Protein AF-C6M890-F1 (afdb_monomer)

Organism: NCBI:txid547045

Mean predicted aligned error: 15.25 Å

Radius of gyration: 24.75 Å; Cα contacts (8 Å, |Δi|>4): 126; chains: 1; bounding box: 81×28×54 Å

Solvent-accessible surface area (backbone atoms only — not comparable to full-atom values): 6651 Å² total; per-residue (Å²): 137,61,66,70,56,53,52,51,51,52,55,52,50,52,54,52,53,49,53,50,50,53,53,49,49,53,51,48,52,52,49,48,53,51,63,77,42,65,79,65,81,77,72,67,87,59,80,94,46,32,22,34,35,33,36,74,87,71,51,67,47,67,54,23,28,72,78,47,61,46,60,67,73,64,28,63,75,46,74,78,51,76,60,24,34,32,30,36,39,83,84,74,47,78,44,80,38,56,59,92,40,58,71,48,78,40,82,47,76,78,82,81,126

Foldseek 3Di:
DCPVVVVVVVVVVVVVVVVVVVVVVVVVVVVCVCVVDVPPPPPDQDQPFFKWWAFQVRDIQGRKRWPFWDDDPSVVVVPPLHTWTWIQHPVRDIDTHRPVGTDDIGTDDDPDD

Nearest PDB structures (foldseek):
  5cai-assembly1_A  TM=7.732E-01  e=2.862E-02  Klebsiella pneumoniae subsp. pneumoniae MGH 78578
  4a54-assembly1_A  TM=7.792E-01  e=6.136E-02  Schizosaccharomyces pombe
  2ra2-assembly6_F  TM=7.627E-01  e=5.146E-02  Salmonella enterica subsp. enterica serovar Typhimurium str. LT2
  2rd1-assembly2_B  TM=7.067E-01  e=3.838E-02  Salmonella enterica subsp. enterica serovar Typhimurium str. LT2
  7rur-assembly1_B  TM=5.050E-01  e=6.046E-01  Mycobacterium tuberculosis

Sequence (113 aa):
MNTWLIIGVIVFSTLVCGSFQTCRSRKREQAWRKQAFPEAECSLIKEGCRYDIALSDGRTFRQAEILGTAQGKEAEFLFGYGSMLVLRLSDDRKAYVRQACIRCVIESKILED

Structure (mmCIF, N/CA/C/O backbone):
data_AF-C6M890-F1
#
_entry.id   AF-C6M890-F1
#
loop_
_atom_site.group_PDB
_atom_site.id
_atom_site.type_symbol
_atom_site.label_atom_id
_atom_site.label_alt_id
_atom_site.label_comp_id
_atom_site.label_asym_id
_atom_site.label_entity_id
_atom_site.label_seq_id
_atom_site.pdbx_PDB_ins_code
_atom_site.Cartn_x
_atom_site.Cartn_y
_atom_site.Cartn_z
_atom_site.occupancy
_atom_site.B_iso_or_equiv
_atom_site.auth_seq_id
_atom_site.auth_comp_id
_atom_site.auth_asym_id
_atom_site.auth_atom_id
_atom_site.pdbx_PDB_model_num
ATOM 1 N N . MET A 1 1 ? 52.496 -5.730 -35.479 1.00 69.62 1 MET A N 1
ATOM 2 C CA . MET A 1 1 ? 51.987 -4.634 -34.625 1.00 69.62 1 MET A CA 1
ATOM 3 C C . MET A 1 1 ? 50.575 -4.296 -35.093 1.00 69.62 1 MET A C 1
ATOM 5 O O . MET A 1 1 ? 50.368 -4.303 -36.297 1.00 69.62 1 MET A O 1
ATOM 9 N N . ASN A 1 2 ? 49.642 -4.035 -34.171 1.00 69.00 2 ASN A N 1
ATOM 10 C CA . ASN A 1 2 ? 48.275 -3.498 -34.372 1.00 69.00 2 ASN A CA 1
ATOM 11 C C . ASN A 1 2 ? 47.087 -4.483 -34.342 1.00 69.00 2 ASN A C 1
ATOM 13 O O . ASN A 1 2 ? 45.989 -4.039 -34.025 1.00 69.00 2 ASN A O 1
ATOM 17 N N . THR A 1 3 ? 47.249 -5.797 -34.535 1.00 77.50 3 THR A N 1
ATOM 18 C CA . THR A 1 3 ? 46.123 -6.754 -34.383 1.00 77.50 3 THR A CA 1
ATOM 19 C C . THR A 1 3 ? 45.612 -6.844 -32.945 1.00 77.50 3 THR A C 1
ATOM 21 O O . THR A 1 3 ? 44.408 -6.811 -32.712 1.00 77.50 3 THR A O 1
ATOM 24 N N . TRP A 1 4 ? 46.519 -6.855 -31.966 1.00 86.88 4 TRP A N 1
ATOM 25 C CA . TRP A 1 4 ? 46.169 -6.815 -30.542 1.00 86.88 4 TRP A CA 1
ATOM 26 C C . TRP A 1 4 ? 45.454 -5.516 -30.131 1.00 86.88 4 TRP A C 1
ATOM 28 O O . TRP A 1 4 ? 44.564 -5.554 -29.285 1.00 86.88 4 TRP A O 1
ATOM 38 N N . LEU A 1 5 ? 45.773 -4.384 -30.772 1.00 83.00 5 LEU A N 1
ATOM 39 C CA . LEU A 1 5 ? 45.067 -3.114 -30.550 1.00 83.00 5 LEU A CA 1
ATOM 40 C C . LEU A 1 5 ? 43.649 -3.147 -31.132 1.00 83.00 5 LEU A C 1
ATOM 42 O O . LEU A 1 5 ? 42.715 -2.703 -30.473 1.00 83.00 5 LEU A O 1
ATOM 46 N N . ILE A 1 6 ? 43.472 -3.723 -32.325 1.00 86.44 6 ILE A N 1
ATOM 47 C CA . ILE A 1 6 ? 42.151 -3.870 -32.958 1.00 86.44 6 ILE A CA 1
ATOM 48 C C . 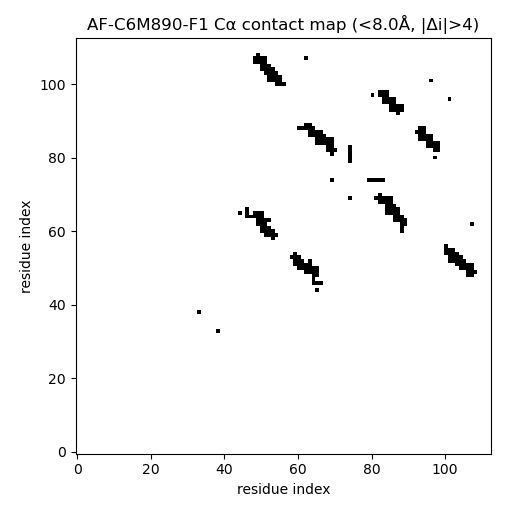ILE A 1 6 ? 41.238 -4.752 -32.097 1.00 86.44 6 ILE A C 1
ATOM 50 O O . ILE A 1 6 ? 40.094 -4.383 -31.838 1.00 86.44 6 ILE A O 1
ATOM 54 N N . ILE A 1 7 ? 41.757 -5.875 -31.587 1.00 88.88 7 ILE A N 1
ATOM 55 C CA . ILE A 1 7 ? 41.010 -6.758 -30.678 1.00 88.88 7 ILE A CA 1
ATOM 56 C C . ILE A 1 7 ? 40.641 -6.009 -29.389 1.00 88.88 7 ILE A C 1
ATOM 58 O O . ILE A 1 7 ? 39.490 -6.066 -28.958 1.00 88.88 7 ILE A O 1
ATOM 62 N N . GLY A 1 8 ? 41.579 -5.245 -28.817 1.00 86.19 8 GLY A N 1
ATOM 63 C CA . GLY A 1 8 ? 41.328 -4.430 -27.627 1.00 86.19 8 GLY A CA 1
ATOM 64 C C . GLY A 1 8 ? 40.195 -3.416 -27.817 1.00 86.19 8 GLY A C 1
ATOM 65 O O . GLY A 1 8 ? 39.310 -3.315 -26.969 1.00 86.19 8 GLY A O 1
ATOM 66 N N . VAL A 1 9 ? 40.163 -2.718 -28.956 1.00 88.25 9 VAL A N 1
ATOM 67 C CA . VAL A 1 9 ? 39.118 -1.727 -29.269 1.00 88.25 9 VAL A CA 1
ATOM 68 C C . VAL A 1 9 ? 37.745 -2.381 -29.448 1.00 88.25 9 VAL A C 1
ATOM 70 O O . VAL A 1 9 ? 36.751 -1.849 -28.954 1.00 88.25 9 VAL A O 1
ATOM 73 N N . ILE A 1 10 ? 37.667 -3.547 -30.097 1.00 89.56 10 ILE A N 1
ATOM 74 C CA . ILE A 1 10 ? 36.396 -4.263 -30.311 1.00 89.56 10 ILE A CA 1
ATOM 75 C C . ILE A 1 10 ? 35.815 -4.760 -28.980 1.00 89.56 10 ILE A C 1
ATOM 77 O O . ILE A 1 10 ? 34.622 -4.585 -28.714 1.00 89.56 10 ILE A O 1
ATOM 81 N N . VAL A 1 11 ? 36.649 -5.336 -28.111 1.00 87.31 11 VAL A N 1
ATOM 82 C CA . VAL A 1 11 ? 36.214 -5.812 -26.787 1.00 87.31 11 VAL A CA 1
ATOM 83 C C . VAL A 1 11 ? 35.784 -4.639 -25.902 1.00 87.31 11 VAL A C 1
ATOM 85 O O . VAL A 1 11 ? 34.753 -4.704 -25.234 1.00 87.31 11 VAL A O 1
ATOM 88 N N . PHE A 1 12 ? 36.515 -3.524 -25.943 1.00 87.50 12 PHE A N 1
ATOM 89 C CA . PHE A 1 12 ? 36.154 -2.331 -25.180 1.00 87.50 12 PHE A CA 1
ATOM 90 C C . PHE A 1 12 ? 34.842 -1.701 -25.679 1.00 87.50 12 PHE A C 1
ATOM 92 O O . PHE A 1 12 ? 33.964 -1.369 -24.883 1.00 87.50 12 PHE A O 1
ATOM 99 N N . SER A 1 13 ? 34.661 -1.602 -27.000 1.00 84.00 13 SER A N 1
ATOM 100 C CA . SER A 1 13 ? 33.439 -1.068 -27.611 1.00 84.00 13 SER A CA 1
ATOM 101 C C . SER A 1 13 ? 32.208 -1.915 -27.273 1.00 84.00 13 SER A C 1
ATOM 103 O O . SER A 1 13 ? 31.174 -1.374 -26.878 1.00 84.00 13 SER A O 1
ATOM 105 N N . THR A 1 14 ? 32.324 -3.244 -27.335 1.00 83.75 14 THR A N 1
ATOM 106 C CA . THR A 1 14 ? 31.219 -4.160 -27.003 1.00 83.75 14 THR A CA 1
ATOM 107 C C . THR A 1 14 ? 30.828 -4.101 -25.522 1.00 83.75 14 THR A C 1
ATOM 109 O O . THR A 1 14 ? 29.634 -4.066 -25.215 1.00 83.75 14 THR A O 1
ATOM 112 N N . LEU A 1 15 ? 31.795 -3.980 -24.603 1.00 84.50 15 LEU A N 1
ATOM 113 C CA . LEU A 1 15 ? 31.546 -3.781 -23.166 1.00 84.50 15 LEU A CA 1
ATOM 114 C C . LEU A 1 15 ? 30.799 -2.474 -22.864 1.00 84.50 15 LEU A C 1
ATOM 116 O O . LEU A 1 15 ? 29.838 -2.464 -22.085 1.00 84.50 15 LEU A O 1
ATOM 120 N N . VAL A 1 16 ? 31.202 -1.374 -23.504 1.00 81.94 16 VAL A N 1
ATOM 121 C CA . VAL A 1 16 ? 30.557 -0.063 -23.334 1.00 81.94 16 VAL A CA 1
ATOM 122 C C . VAL A 1 16 ? 29.143 -0.079 -23.920 1.00 81.94 16 VAL A C 1
ATOM 124 O O . VAL A 1 16 ? 28.196 0.349 -23.256 1.00 81.94 16 VAL A O 1
ATOM 127 N N . CYS A 1 17 ? 28.959 -0.642 -25.118 1.00 80.31 17 CYS A N 1
ATOM 128 C CA . CYS A 1 17 ? 27.644 -0.777 -25.746 1.00 80.31 17 CYS A CA 1
ATOM 129 C C . CYS A 1 17 ? 26.689 -1.668 -24.933 1.00 80.31 17 CYS A C 1
ATOM 131 O O . CYS A 1 17 ? 25.520 -1.308 -24.764 1.00 80.31 17 CYS A O 1
ATOM 133 N N . GLY A 1 18 ? 27.170 -2.787 -24.381 1.00 73.69 18 GLY A N 1
ATOM 134 C CA . GLY A 1 18 ? 26.379 -3.668 -23.516 1.00 73.69 18 GLY A CA 1
ATOM 135 C C . GLY A 1 18 ? 25.953 -2.988 -22.211 1.00 73.69 18 GLY A C 1
ATOM 136 O O . GLY A 1 18 ? 24.790 -3.070 -21.803 1.00 73.69 18 GLY A O 1
ATOM 137 N N . SER A 1 19 ? 26.858 -2.226 -21.596 1.00 69.00 19 SER A N 1
ATOM 138 C CA . SER A 1 19 ? 26.569 -1.435 -20.390 1.00 69.00 19 SER A CA 1
ATOM 139 C C . SER A 1 19 ? 25.524 -0.345 -20.657 1.00 69.00 19 SER A C 1
ATOM 141 O O . SER A 1 19 ? 24.630 -0.106 -19.845 1.00 69.00 19 SER A O 1
ATOM 143 N N . PHE A 1 20 ? 25.569 0.285 -21.833 1.00 67.81 20 PHE A N 1
ATOM 144 C CA . PHE A 1 20 ? 24.600 1.315 -22.209 1.00 67.81 20 PHE A CA 1
ATOM 145 C C . PHE A 1 20 ? 23.207 0.735 -22.501 1.00 67.81 20 PHE A C 1
ATOM 147 O O . PHE A 1 20 ? 22.195 1.305 -22.083 1.00 67.81 20 PHE A O 1
ATOM 154 N N . GLN A 1 21 ? 23.135 -0.418 -23.177 1.00 63.69 21 GLN A N 1
ATOM 155 C CA . GLN A 1 21 ? 21.871 -1.111 -23.451 1.00 63.69 21 GLN A CA 1
ATOM 156 C C . GLN A 1 21 ? 21.207 -1.629 -22.172 1.00 63.69 21 GLN A C 1
ATOM 158 O O . GLN A 1 21 ? 20.003 -1.442 -21.993 1.00 63.69 21 GLN A O 1
ATOM 163 N N . THR A 1 22 ? 21.979 -2.202 -21.245 1.00 62.41 22 THR A N 1
ATOM 164 C CA . THR A 1 22 ? 21.462 -2.667 -19.946 1.00 62.41 22 THR A CA 1
ATOM 165 C C . THR A 1 22 ? 20.965 -1.505 -19.081 1.00 62.41 22 THR A C 1
ATOM 167 O O . THR A 1 22 ? 19.875 -1.590 -18.509 1.00 62.41 22 THR A O 1
ATOM 170 N N . CYS A 1 23 ? 21.671 -0.369 -19.064 1.00 61.56 23 CYS A N 1
ATOM 171 C CA . CYS A 1 23 ? 21.194 0.858 -18.414 1.00 61.56 23 CYS A CA 1
ATOM 172 C C . CYS A 1 23 ? 19.907 1.402 -19.056 1.00 61.56 23 CYS A C 1
ATOM 174 O O . CYS A 1 23 ? 18.982 1.805 -18.348 1.00 61.56 23 CYS A O 1
ATOM 176 N N . ARG A 1 24 ? 19.805 1.394 -20.392 1.00 59.22 24 ARG A N 1
ATOM 177 C CA . ARG A 1 24 ? 18.599 1.843 -21.107 1.00 59.22 24 ARG A CA 1
ATOM 178 C C . ARG A 1 24 ? 17.413 0.908 -20.879 1.00 59.22 24 ARG A C 1
ATOM 180 O O . ARG A 1 24 ? 16.296 1.399 -20.740 1.00 59.22 24 ARG A O 1
ATOM 187 N N . SER A 1 25 ? 17.645 -0.402 -20.799 1.00 60.03 25 SER A N 1
ATOM 188 C CA . SER A 1 25 ? 16.618 -1.390 -20.454 1.00 60.03 25 SER A CA 1
ATOM 189 C C . SER A 1 25 ? 16.096 -1.162 -19.040 1.00 60.03 25 SER A C 1
ATOM 191 O O . SER A 1 25 ? 14.889 -1.068 -18.856 1.00 60.03 25 SER A O 1
ATOM 193 N N . ARG A 1 26 ? 16.985 -0.945 -18.060 1.00 58.78 26 ARG A N 1
ATOM 194 C CA . ARG A 1 26 ? 16.584 -0.593 -16.687 1.00 58.78 26 ARG A CA 1
ATOM 195 C C . ARG A 1 26 ? 15.791 0.712 -16.629 1.00 58.78 26 ARG A C 1
ATOM 197 O O . ARG A 1 26 ? 14.779 0.774 -15.940 1.00 58.78 26 ARG A O 1
ATOM 204 N N . LYS A 1 27 ? 16.195 1.737 -17.389 1.00 61.47 27 LYS A N 1
ATOM 205 C CA . LYS A 1 27 ? 15.441 3.000 -17.487 1.00 61.47 27 LYS A CA 1
ATOM 206 C C . LYS A 1 27 ? 14.081 2.819 -18.164 1.00 61.47 27 LYS A C 1
ATOM 208 O O . LYS A 1 27 ? 13.119 3.441 -17.731 1.00 61.47 27 LYS A O 1
ATOM 213 N N . ARG A 1 28 ? 13.980 1.971 -19.195 1.00 60.38 28 ARG A N 1
ATOM 214 C CA . ARG A 1 28 ? 12.700 1.618 -19.830 1.00 60.38 28 ARG A CA 1
ATOM 215 C C . ARG A 1 28 ? 11.806 0.834 -18.884 1.00 60.38 28 ARG A C 1
ATOM 217 O O . ARG A 1 28 ? 10.639 1.163 -18.796 1.00 60.38 28 ARG A O 1
ATOM 224 N N . GLU A 1 29 ? 12.340 -0.124 -18.142 1.00 61.66 29 GLU A N 1
ATOM 225 C CA . GLU A 1 29 ? 11.573 -0.885 -17.158 1.00 61.66 29 GLU A CA 1
ATOM 226 C C . GLU A 1 29 ? 11.078 0.019 -16.020 1.00 61.66 29 GLU A C 1
ATOM 228 O O . GLU A 1 29 ? 9.919 -0.057 -15.628 1.00 61.66 29 GLU A O 1
ATOM 233 N N . GLN A 1 30 ? 11.907 0.954 -15.548 1.00 58.97 30 GLN A N 1
ATOM 234 C CA . GLN A 1 30 ? 11.483 1.980 -14.592 1.00 58.97 30 GLN A CA 1
ATOM 235 C C . GLN A 1 30 ? 10.434 2.930 -15.183 1.00 58.97 30 GLN A C 1
ATOM 237 O O . GLN A 1 30 ? 9.473 3.262 -14.499 1.00 58.97 30 GLN A O 1
ATOM 242 N N . ALA A 1 31 ? 10.578 3.348 -16.443 1.00 62.19 31 ALA A N 1
ATOM 243 C CA . ALA A 1 31 ? 9.587 4.179 -17.123 1.00 62.19 31 ALA A CA 1
ATOM 244 C C . ALA A 1 31 ? 8.264 3.429 -17.342 1.00 62.19 31 ALA A C 1
ATOM 246 O O . ALA A 1 31 ? 7.208 4.011 -17.145 1.00 62.19 31 ALA A O 1
ATOM 247 N N . TRP A 1 32 ? 8.315 2.136 -17.667 1.00 54.66 32 TRP A N 1
ATOM 248 C CA . TRP A 1 32 ? 7.143 1.267 -17.786 1.00 54.66 32 TRP A CA 1
ATOM 249 C C . TRP A 1 32 ? 6.468 1.057 -16.433 1.00 54.66 32 TRP A C 1
ATOM 251 O O . TRP A 1 32 ? 5.249 1.116 -16.365 1.00 54.66 32 TRP A O 1
ATOM 261 N N . ARG A 1 33 ? 7.228 0.902 -15.341 1.00 55.59 33 ARG A N 1
ATOM 262 C CA . ARG A 1 33 ? 6.665 0.872 -13.979 1.00 55.59 33 ARG A CA 1
ATOM 263 C C . ARG A 1 33 ? 5.984 2.197 -13.613 1.00 55.59 33 ARG A C 1
ATOM 265 O O . ARG A 1 33 ? 4.907 2.161 -13.035 1.00 55.59 33 ARG A O 1
ATOM 272 N N . LYS A 1 34 ? 6.565 3.337 -14.009 1.00 55.88 34 LYS A N 1
ATOM 273 C CA . LYS A 1 34 ? 5.985 4.684 -13.824 1.00 55.88 34 LYS A CA 1
ATOM 274 C C . LYS A 1 34 ? 4.792 4.989 -14.743 1.00 55.88 34 LYS A C 1
ATOM 276 O O . LYS A 1 34 ? 3.995 5.854 -14.420 1.00 55.88 34 LYS A O 1
ATOM 281 N N . GLN A 1 35 ? 4.680 4.326 -15.896 1.00 53.78 35 GLN A N 1
ATOM 282 C CA . GLN A 1 35 ? 3.537 4.464 -16.811 1.00 53.78 35 GLN A CA 1
ATOM 283 C C . GLN A 1 35 ? 2.398 3.493 -16.479 1.00 53.78 35 GLN A C 1
ATOM 285 O O . GLN A 1 35 ? 1.237 3.843 -16.657 1.00 53.78 35 GLN A O 1
ATOM 290 N N . ALA A 1 36 ? 2.715 2.282 -16.011 1.00 54.62 36 ALA A N 1
ATOM 291 C CA . ALA A 1 36 ? 1.730 1.260 -15.653 1.00 54.62 36 ALA A CA 1
ATOM 292 C C . ALA A 1 36 ? 1.035 1.550 -14.316 1.00 54.62 36 ALA A C 1
ATOM 294 O O . ALA A 1 36 ? -0.092 1.116 -14.102 1.00 54.62 36 ALA A O 1
ATOM 295 N N . PHE A 1 37 ? 1.696 2.305 -13.442 1.00 45.16 37 PHE A N 1
ATOM 296 C CA . PHE A 1 37 ? 1.077 2.941 -12.294 1.00 45.16 37 PHE A CA 1
ATOM 297 C C . PHE A 1 37 ? 1.284 4.435 -12.467 1.00 45.16 37 PHE A C 1
ATOM 299 O O . PHE A 1 37 ? 2.372 4.908 -12.130 1.00 45.16 37 PHE A O 1
ATOM 306 N N . PRO A 1 38 ? 0.295 5.196 -12.981 1.00 44.88 38 PRO A N 1
ATOM 307 C CA . PRO A 1 38 ? 0.263 6.595 -12.610 1.00 44.88 38 PRO A CA 1
ATOM 308 C C . PRO A 1 38 ? 0.370 6.581 -11.085 1.00 44.88 38 PRO A C 1
ATOM 310 O O . PRO A 1 38 ? -0.410 5.897 -10.416 1.00 44.88 38 PRO A O 1
ATOM 313 N N . GLU A 1 39 ? 1.391 7.243 -10.545 1.00 44.88 39 GLU A N 1
ATOM 314 C CA . GLU A 1 39 ? 1.298 7.853 -9.226 1.00 44.88 39 GLU A CA 1
ATOM 315 C C . GLU A 1 39 ? 0.025 8.697 -9.294 1.00 44.88 39 GLU A C 1
ATOM 317 O O . GLU 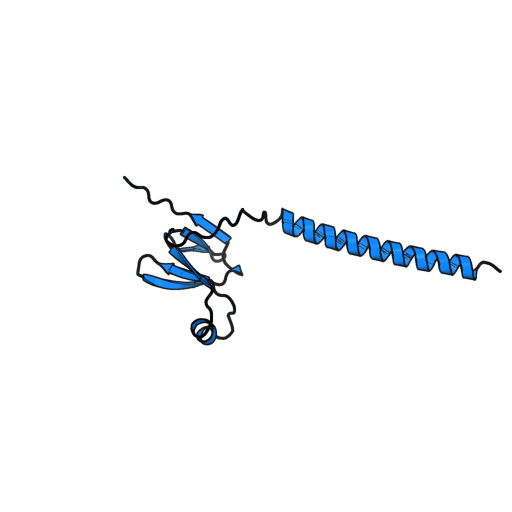A 1 39 ? 0.058 9.870 -9.650 1.00 44.88 39 GLU A O 1
ATOM 322 N N . ALA A 1 40 ? -1.125 8.046 -9.088 1.00 45.81 40 ALA A N 1
ATOM 323 C CA . ALA A 1 40 ? -2.359 8.695 -8.742 1.00 45.81 40 ALA A CA 1
ATOM 324 C C . ALA A 1 40 ? -1.928 9.594 -7.609 1.00 45.81 40 ALA A C 1
ATOM 326 O O . ALA A 1 40 ? -1.343 9.095 -6.645 1.00 45.81 40 ALA A O 1
ATOM 327 N N . GLU A 1 41 ? -2.061 10.894 -7.840 1.00 41.94 41 GLU A N 1
ATOM 328 C CA . GLU A 1 41 ? -1.739 11.947 -6.905 1.00 41.94 41 GLU A CA 1
ATOM 329 C C . GLU A 1 41 ? -2.214 11.483 -5.529 1.00 41.94 41 GLU A C 1
ATOM 331 O O . GLU A 1 41 ? -3.397 11.543 -5.206 1.00 41.94 41 GLU A O 1
ATOM 336 N N . CYS A 1 42 ? -1.297 10.924 -4.735 1.00 43.94 42 CYS A N 1
ATOM 337 C CA . CYS A 1 42 ? -1.556 10.523 -3.365 1.00 43.94 42 CYS A CA 1
ATOM 338 C C . CYS A 1 42 ? -1.519 11.822 -2.569 1.00 43.94 42 CYS A C 1
ATOM 340 O O . CYS A 1 42 ? -0.643 12.051 -1.736 1.00 43.94 42 CYS A O 1
ATOM 342 N N . SER A 1 43 ? -2.446 12.724 -2.892 1.00 44.19 43 SER A N 1
ATOM 343 C CA . SER A 1 43 ? -2.847 13.796 -2.012 1.00 44.19 43 SER A CA 1
ATOM 344 C C . SER A 1 43 ? -3.312 13.102 -0.745 1.00 44.19 43 SER A C 1
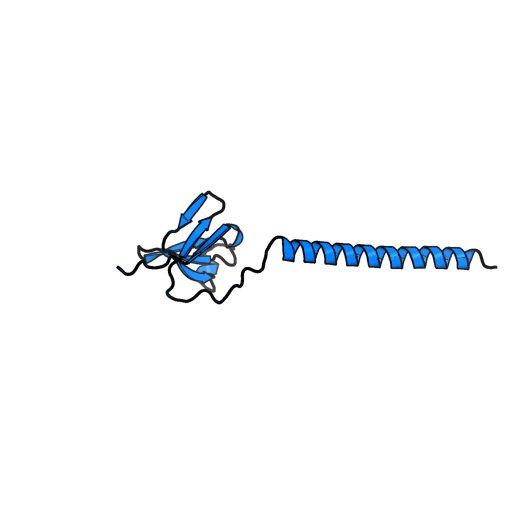ATOM 346 O O . SER A 1 43 ? -4.331 12.417 -0.770 1.00 44.19 43 SER A O 1
ATOM 348 N N . LEU A 1 44 ? -2.462 13.184 0.281 1.00 56.62 44 LEU A N 1
ATOM 349 C CA . LEU A 1 44 ? -2.669 12.788 1.668 1.00 56.62 44 LEU A CA 1
ATOM 350 C C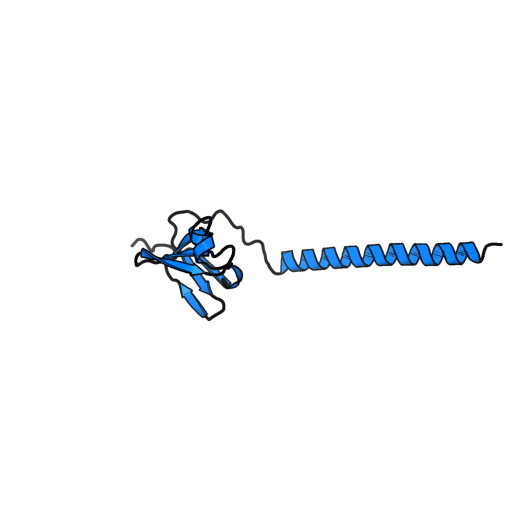 . LEU A 1 44 ? -4.043 12.168 1.934 1.00 56.62 44 LEU A C 1
ATOM 352 O O . LEU A 1 44 ? -5.051 12.873 1.884 1.00 56.62 44 LEU A O 1
ATOM 356 N N . ILE A 1 45 ? -4.060 10.872 2.262 1.00 61.50 45 ILE A N 1
ATOM 357 C CA . ILE A 1 45 ? -5.213 10.225 2.896 1.00 61.50 45 ILE A CA 1
ATOM 358 C C . ILE A 1 45 ? -5.686 11.165 4.005 1.00 61.50 45 ILE A C 1
ATOM 360 O O . ILE A 1 45 ? -4.964 11.395 4.975 1.00 61.50 45 ILE A O 1
ATOM 364 N N . LYS A 1 46 ? -6.857 11.772 3.812 1.00 63.06 46 LYS A N 1
ATOM 365 C CA . LYS A 1 46 ? -7.420 12.701 4.785 1.00 63.06 46 LYS A CA 1
ATOM 366 C C . LYS A 1 46 ? -7.927 11.885 5.965 1.00 63.06 46 LYS A C 1
ATOM 368 O O . LYS A 1 46 ? -8.759 10.993 5.777 1.00 63.06 46 LYS A O 1
ATOM 373 N N . GLU A 1 47 ? -7.405 12.181 7.150 1.00 63.31 47 GLU A N 1
ATOM 374 C CA . GLU A 1 47 ? -7.934 11.659 8.411 1.00 63.31 47 GLU A CA 1
ATOM 375 C C . GLU A 1 47 ? -9.414 12.061 8.540 1.00 63.31 47 GLU A C 1
ATOM 377 O O . GLU A 1 47 ? -9.780 13.193 8.219 1.00 63.31 47 GLU A O 1
ATOM 382 N N . GLY A 1 48 ? -10.279 11.128 8.950 1.00 67.62 48 GLY A N 1
ATOM 383 C CA . GLY A 1 48 ? -11.723 11.356 9.080 1.00 67.62 48 GLY A CA 1
ATOM 384 C C . GLY A 1 48 ? -12.563 11.158 7.810 1.00 67.62 48 GLY A C 1
ATOM 385 O O . GLY A 1 48 ? -13.792 11.190 7.898 1.00 67.62 48 GLY A O 1
ATOM 386 N N . CYS A 1 49 ? -11.960 10.917 6.639 1.00 75.06 49 CYS A N 1
ATOM 387 C CA . CYS A 1 49 ? -12.714 10.576 5.426 1.00 75.06 49 CYS A CA 1
ATOM 388 C C . CYS A 1 49 ? -13.062 9.079 5.374 1.00 75.06 49 CYS A C 1
ATOM 390 O O . CYS A 1 49 ? -12.287 8.211 5.783 1.00 75.06 49 CYS A O 1
ATOM 392 N N . ARG A 1 50 ? -14.239 8.77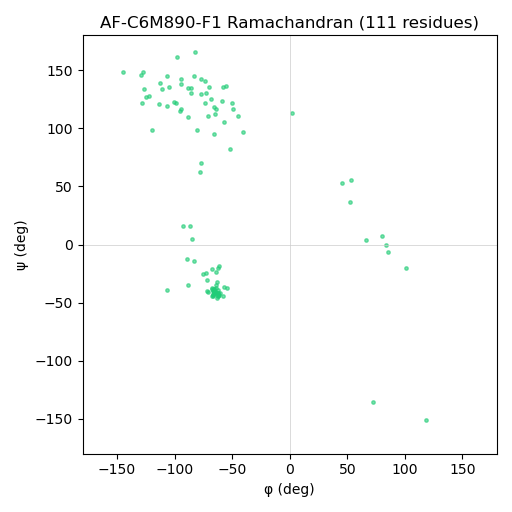2 4.820 1.00 84.25 50 ARG A N 1
ATOM 393 C CA . ARG A 1 50 ? -14.697 7.401 4.566 1.00 84.25 50 ARG A CA 1
ATOM 394 C C . ARG A 1 50 ? -14.346 6.999 3.139 1.00 84.25 50 ARG A C 1
ATOM 396 O O . ARG A 1 50 ? -14.522 7.790 2.218 1.00 84.25 50 ARG A O 1
ATOM 403 N N . TYR A 1 51 ? -13.883 5.768 2.963 1.00 86.12 51 TYR A N 1
ATOM 404 C CA . TYR A 1 51 ? -13.464 5.233 1.675 1.00 86.12 51 TYR A CA 1
ATOM 405 C C . TYR A 1 51 ? -14.127 3.889 1.380 1.00 86.12 51 TYR A C 1
ATOM 407 O O . TYR A 1 51 ? -14.307 3.045 2.260 1.00 86.12 51 TYR A O 1
ATOM 415 N N . ASP A 1 52 ? -14.416 3.661 0.107 1.00 87.81 52 ASP A N 1
ATOM 416 C CA . ASP A 1 52 ? -14.787 2.367 -0.433 1.00 87.81 52 ASP A CA 1
ATOM 417 C C . ASP A 1 52 ? -13.528 1.707 -1.007 1.00 87.81 52 ASP A C 1
ATOM 419 O O . ASP A 1 52 ? -12.909 2.190 -1.958 1.00 87.81 52 ASP A O 1
ATOM 423 N N . ILE A 1 53 ? -13.117 0.600 -0.394 1.00 87.88 53 ILE A N 1
ATOM 424 C CA . ILE A 1 53 ? -11.867 -0.101 -0.689 1.00 87.88 53 ILE A CA 1
ATOM 425 C C . ILE A 1 53 ? -12.202 -1.459 -1.290 1.00 87.88 53 ILE A C 1
ATOM 427 O O . ILE A 1 53 ? -12.843 -2.279 -0.633 1.00 87.88 53 ILE A O 1
ATOM 431 N N . ALA A 1 54 ? -11.735 -1.730 -2.510 1.00 88.44 54 ALA A N 1
ATOM 432 C CA . ALA A 1 54 ? -11.865 -3.049 -3.124 1.00 88.44 54 ALA A CA 1
ATOM 433 C C . ALA A 1 54 ? -10.540 -3.808 -3.116 1.00 88.44 54 ALA A C 1
ATOM 435 O O . ALA A 1 54 ? -9.472 -3.283 -3.452 1.00 88.44 54 ALA A O 1
ATOM 436 N N . LEU A 1 55 ? -10.639 -5.080 -2.757 1.00 89.06 55 LEU A N 1
ATOM 437 C CA . LEU A 1 55 ? -9.544 -6.027 -2.700 1.00 89.06 55 LEU A CA 1
ATOM 438 C C . LEU A 1 55 ? -9.484 -6.898 -3.957 1.00 89.06 55 LEU A C 1
ATOM 440 O O . LEU A 1 55 ? -10.451 -7.068 -4.696 1.00 89.06 55 LEU A O 1
ATOM 444 N N . SER A 1 56 ? -8.319 -7.501 -4.168 1.00 84.25 56 SER A N 1
ATOM 445 C CA . SER A 1 56 ? -8.034 -8.414 -5.282 1.00 84.25 56 SER A CA 1
ATOM 446 C C . SER A 1 56 ? -8.861 -9.698 -5.251 1.00 84.25 56 SER A C 1
ATOM 448 O O . SER A 1 56 ? -9.026 -10.328 -6.288 1.00 84.25 56 SER A O 1
ATOM 450 N N . ASP A 1 57 ? -9.346 -10.099 -4.078 1.00 86.00 57 ASP A N 1
ATOM 451 C CA . ASP A 1 57 ? -10.204 -11.271 -3.883 1.00 86.00 57 ASP A CA 1
ATOM 452 C C . ASP A 1 57 ? -11.694 -10.962 -4.125 1.00 86.00 57 ASP A C 1
ATOM 454 O O . ASP A 1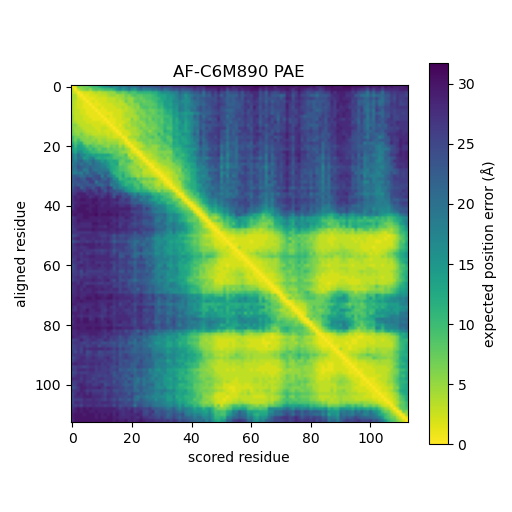 57 ? -12.546 -11.823 -3.917 1.00 86.00 57 ASP A O 1
ATOM 458 N N . GLY A 1 58 ? -12.018 -9.738 -4.559 1.00 84.56 58 GLY A N 1
ATOM 459 C CA . GLY A 1 58 ? -13.384 -9.288 -4.819 1.00 84.56 58 GLY A CA 1
ATOM 460 C C . GLY A 1 58 ? -14.126 -8.793 -3.578 1.00 84.56 58 GLY A C 1
ATOM 461 O O . GLY A 1 58 ? -15.271 -8.357 -3.693 1.00 84.56 58 GLY A O 1
ATOM 462 N N . ARG A 1 59 ? -13.505 -8.817 -2.391 1.00 87.19 59 ARG A N 1
ATOM 463 C CA . ARG A 1 59 ? -14.105 -8.227 -1.190 1.00 87.19 59 ARG A CA 1
ATOM 464 C C . ARG A 1 59 ? -14.048 -6.708 -1.266 1.00 87.19 59 ARG A C 1
ATOM 466 O O . ARG A 1 59 ? -13.047 -6.129 -1.684 1.00 87.19 59 ARG A O 1
ATOM 473 N N . THR A 1 60 ? -15.110 -6.062 -0.806 1.00 88.56 60 THR A N 1
ATOM 474 C CA . THR A 1 60 ? -15.189 -4.602 -0.735 1.00 88.56 60 THR A CA 1
ATOM 475 C C . THR A 1 60 ? -15.509 -4.166 0.683 1.00 88.56 60 THR A C 1
ATOM 477 O O . THR A 1 60 ? -16.508 -4.612 1.249 1.00 88.56 60 THR A O 1
ATOM 480 N N . PHE A 1 61 ? -14.702 -3.268 1.234 1.00 87.50 61 PHE A N 1
ATOM 481 C CA . PHE A 1 61 ? -15.020 -2.552 2.461 1.00 87.50 61 PHE A CA 1
ATOM 482 C C . PHE A 1 61 ? -15.650 -1.224 2.080 1.00 87.50 61 PHE A C 1
ATOM 484 O O . PHE A 1 61 ? -15.008 -0.413 1.423 1.00 87.50 61 PHE A O 1
ATOM 491 N N . ARG A 1 62 ? -16.914 -1.027 2.450 1.00 86.00 62 ARG A N 1
ATOM 492 C CA . ARG A 1 62 ? -17.620 0.231 2.201 1.00 86.00 62 ARG A CA 1
ATOM 493 C C . ARG A 1 62 ? -17.509 1.136 3.414 1.00 86.00 62 ARG A C 1
ATOM 495 O O . ARG A 1 62 ? -17.606 0.642 4.537 1.00 86.00 62 ARG A O 1
ATOM 502 N N . GLN A 1 63 ? -17.367 2.435 3.176 1.00 85.31 63 GLN A N 1
ATOM 503 C CA . GLN A 1 63 ? -17.300 3.459 4.218 1.00 85.31 63 GLN A CA 1
ATOM 504 C C . GLN A 1 63 ? -16.244 3.183 5.304 1.00 85.31 63 GLN A C 1
ATOM 506 O O . GLN A 1 63 ? -16.466 3.458 6.482 1.00 85.31 63 GLN A O 1
ATOM 511 N N . ALA A 1 64 ? -15.104 2.616 4.916 1.00 87.19 64 ALA A N 1
ATOM 512 C CA . ALA A 1 64 ? -14.007 2.340 5.826 1.00 87.19 64 ALA A CA 1
ATOM 513 C C . ALA A 1 64 ? -13.103 3.568 5.963 1.00 87.19 64 ALA A C 1
ATOM 515 O O . ALA A 1 64 ? -12.724 4.191 4.974 1.00 87.19 64 ALA A O 1
ATOM 516 N N . GLU A 1 65 ? -12.732 3.904 7.189 1.00 87.00 65 GLU A N 1
ATOM 517 C CA . GLU A 1 65 ? -11.734 4.933 7.468 1.00 87.00 65 GLU A CA 1
ATOM 518 C C . GLU A 1 65 ? -10.341 4.292 7.488 1.00 87.00 65 GLU A C 1
ATOM 520 O O . GLU A 1 65 ? -10.137 3.225 8.074 1.00 87.00 65 GLU A O 1
ATOM 525 N N . ILE A 1 66 ? -9.369 4.923 6.831 1.00 86.75 66 ILE A N 1
ATOM 526 C CA . ILE A 1 66 ? -7.991 4.429 6.801 1.00 86.75 66 ILE A CA 1
ATOM 527 C C . ILE A 1 66 ? -7.252 5.004 8.010 1.00 86.75 66 ILE A C 1
ATOM 529 O O . ILE A 1 66 ? -6.953 6.192 8.041 1.00 86.75 66 ILE A O 1
ATOM 533 N N . LEU A 1 67 ? -6.927 4.152 8.986 1.00 84.12 67 LEU A N 1
ATOM 534 C CA . LEU A 1 67 ? -6.219 4.556 10.208 1.00 84.12 67 LEU A CA 1
ATOM 535 C C . LEU A 1 67 ? -4.694 4.624 10.031 1.00 84.12 67 LEU A C 1
ATOM 537 O O . LEU A 1 67 ? -3.995 5.151 10.889 1.00 84.12 67 LEU A O 1
ATOM 541 N N . GLY A 1 68 ? -4.165 4.057 8.944 1.00 80.75 68 GLY A N 1
ATOM 542 C CA . GLY A 1 68 ? -2.732 4.001 8.657 1.00 80.75 68 GLY A CA 1
ATOM 543 C C . GLY A 1 68 ? -2.213 2.569 8.574 1.00 80.75 68 GLY A C 1
ATOM 544 O O . GLY A 1 68 ? -2.933 1.656 8.169 1.00 80.75 68 GLY A O 1
ATOM 545 N N . THR A 1 69 ? -0.945 2.359 8.914 1.00 80.88 69 THR A N 1
ATOM 546 C CA . THR A 1 69 ? -0.304 1.037 8.901 1.00 80.88 69 THR A CA 1
ATOM 547 C C . THR A 1 69 ? -0.093 0.513 10.317 1.00 80.88 69 THR A C 1
ATOM 549 O O . THR A 1 69 ? 0.187 1.272 11.241 1.00 80.88 69 THR A O 1
ATOM 552 N N . ALA A 1 70 ? -0.217 -0.803 10.500 1.00 76.06 70 ALA A N 1
ATOM 553 C CA . ALA A 1 70 ? 0.064 -1.441 11.781 1.00 76.06 70 ALA A CA 1
ATOM 554 C C . ALA A 1 70 ? 1.558 -1.268 12.116 1.00 76.06 70 ALA A C 1
ATOM 556 O O . ALA A 1 70 ? 2.419 -1.770 11.388 1.00 76.06 70 ALA A O 1
ATOM 557 N N . GLN A 1 71 ? 1.864 -0.553 13.204 1.00 65.44 71 GLN A N 1
ATOM 558 C CA . GLN A 1 71 ? 3.225 -0.299 13.686 1.00 65.44 71 GLN A CA 1
ATOM 559 C C . GLN A 1 71 ? 3.358 -0.678 15.173 1.00 65.44 71 GLN A C 1
ATOM 561 O O . GLN A 1 71 ? 2.406 -0.577 15.947 1.00 65.44 71 GLN A O 1
ATOM 566 N N . GLY A 1 72 ? 4.551 -1.119 15.587 1.00 68.25 72 GLY A N 1
ATOM 567 C CA . GLY A 1 72 ? 4.852 -1.447 16.985 1.00 68.25 72 GLY A CA 1
ATOM 568 C C . GLY A 1 72 ? 4.186 -2.745 17.450 1.00 68.25 72 GLY A C 1
ATOM 569 O O . GLY A 1 72 ? 4.191 -3.736 16.724 1.00 68.25 72 GLY A O 1
ATOM 570 N N . LYS A 1 73 ? 3.593 -2.741 18.652 1.00 63.62 73 LYS A N 1
ATOM 571 C CA . LYS A 1 73 ? 3.006 -3.944 19.274 1.00 63.62 73 LYS A CA 1
ATOM 572 C C . LYS A 1 73 ? 1.929 -4.613 18.413 1.00 63.62 73 LYS A C 1
ATOM 574 O O . LYS A 1 73 ? 1.880 -5.834 18.373 1.00 63.62 73 LYS A O 1
ATOM 579 N N . GLU A 1 74 ? 1.100 -3.849 17.690 1.00 62.16 74 GLU A N 1
ATOM 580 C CA . GLU A 1 74 ? 0.098 -4.436 16.778 1.00 62.16 74 GLU A CA 1
ATOM 581 C C . GLU A 1 74 ? 0.758 -5.210 15.622 1.00 62.16 74 GLU A C 1
ATOM 583 O O . GLU A 1 74 ? 0.251 -6.251 15.219 1.00 62.16 74 GLU A O 1
ATOM 588 N N . ALA A 1 75 ? 1.915 -4.764 15.124 1.00 60.50 75 ALA A N 1
ATOM 589 C CA . ALA A 1 75 ? 2.641 -5.459 14.059 1.00 60.50 75 ALA A CA 1
ATOM 590 C C . ALA A 1 75 ? 3.304 -6.764 14.542 1.00 60.50 75 ALA A C 1
ATOM 592 O O . ALA A 1 75 ? 3.414 -7.716 13.769 1.00 60.50 75 ALA A O 1
ATOM 593 N N . GLU A 1 76 ? 3.706 -6.832 15.815 1.00 62.06 76 GLU A N 1
ATOM 594 C CA . GLU A 1 76 ? 4.263 -8.044 16.434 1.00 62.06 76 GLU A CA 1
ATOM 595 C C . GLU A 1 76 ? 3.209 -9.157 16.562 1.00 62.06 76 GLU A C 1
ATOM 597 O O . GLU A 1 76 ? 3.507 -10.319 16.284 1.00 62.06 76 GLU A O 1
ATOM 602 N N . PHE A 1 77 ? 1.955 -8.804 16.878 1.00 65.25 77 PHE A N 1
ATOM 603 C CA . PHE A 1 77 ? 0.829 -9.752 16.895 1.00 65.25 77 PHE A CA 1
ATOM 604 C C . PHE A 1 77 ? 0.453 -10.283 15.508 1.00 65.25 77 PHE A C 1
ATOM 606 O O . PHE A 1 77 ? -0.160 -11.342 15.400 1.00 65.25 77 PHE A O 1
ATOM 613 N N . LEU A 1 78 ? 0.822 -9.575 14.441 1.00 64.38 78 LEU A N 1
ATOM 614 C CA . LEU A 1 78 ? 0.512 -9.956 13.063 1.00 64.38 78 LEU A CA 1
ATOM 615 C C . LEU A 1 78 ? 1.558 -10.915 12.461 1.00 64.38 78 LEU A C 1
ATOM 617 O O . LEU A 1 78 ? 1.581 -11.095 11.247 1.00 64.38 78 LEU A O 1
ATOM 621 N N . PHE A 1 79 ? 2.409 -11.551 13.281 1.00 61.09 79 PHE A N 1
ATOM 622 C CA . PHE A 1 79 ? 3.298 -12.669 12.912 1.00 61.09 79 PHE A CA 1
ATOM 623 C C . PHE A 1 79 ? 4.066 -12.471 11.588 1.00 61.09 79 PHE A C 1
ATOM 625 O O . PHE A 1 79 ? 4.016 -13.304 10.682 1.00 61.09 79 PHE A O 1
ATOM 632 N N . GLY A 1 80 ? 4.775 -11.348 11.442 1.00 59.56 80 GLY A N 1
ATOM 633 C CA . GLY A 1 80 ? 5.625 -11.098 10.269 1.00 59.56 80 GLY A CA 1
ATOM 634 C C . GLY A 1 80 ? 4.882 -10.623 9.015 1.00 59.56 80 GLY A C 1
ATOM 635 O O . GLY A 1 80 ? 5.499 -10.452 7.962 1.00 59.56 80 GLY A O 1
ATOM 636 N N . TYR A 1 81 ? 3.579 -10.338 9.110 1.00 60.28 81 TYR A N 1
ATOM 637 C CA . TYR A 1 81 ? 2.840 -9.588 8.094 1.00 60.28 81 TYR A CA 1
ATOM 638 C C . TYR A 1 81 ? 3.176 -8.091 8.232 1.00 60.28 81 TYR A C 1
ATOM 640 O O . TYR A 1 81 ? 2.370 -7.283 8.689 1.00 60.28 81 TYR A O 1
ATOM 648 N N . GLY A 1 82 ? 4.411 -7.730 7.870 1.00 56.88 82 GLY A N 1
ATOM 649 C CA . GLY A 1 82 ? 4.885 -6.347 7.866 1.00 56.88 82 GLY A CA 1
ATOM 650 C C . GLY A 1 82 ? 3.991 -5.440 7.011 1.00 56.88 82 GLY A C 1
ATOM 651 O O . GLY A 1 82 ? 3.563 -5.829 5.923 1.00 56.88 82 GLY A O 1
ATOM 652 N N . SER A 1 83 ? 3.698 -4.247 7.544 1.00 68.12 83 SER A N 1
ATOM 653 C CA . SE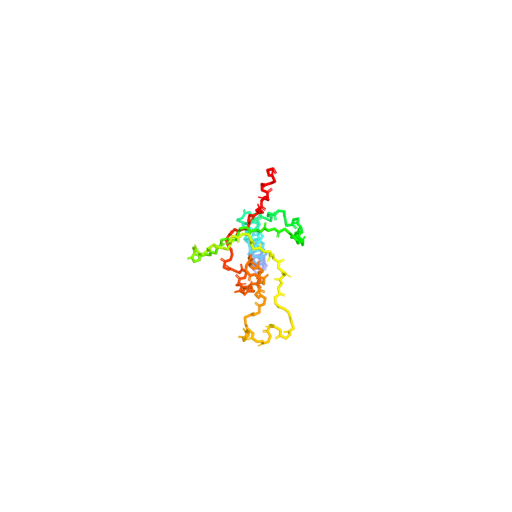R A 1 83 ? 2.899 -3.172 6.931 1.00 68.12 83 SER A CA 1
ATOM 654 C C . SER A 1 83 ? 1.509 -3.587 6.426 1.00 68.12 83 SER A C 1
ATOM 656 O O . SER A 1 83 ? 1.161 -3.378 5.260 1.00 68.12 83 SER A O 1
ATOM 658 N N . MET A 1 84 ? 0.680 -4.164 7.298 1.00 81.00 84 MET A N 1
ATOM 659 C CA . MET A 1 84 ? -0.763 -4.218 7.046 1.00 81.00 84 MET A CA 1
ATOM 660 C C . MET A 1 84 ? -1.377 -2.820 7.162 1.00 81.00 84 MET A C 1
ATOM 662 O O . MET A 1 84 ? -1.074 -2.080 8.095 1.00 81.00 84 MET A O 1
ATOM 666 N N . LEU A 1 85 ? -2.247 -2.474 6.217 1.00 84.25 85 LEU A N 1
ATOM 667 C CA . LEU A 1 85 ? -3.132 -1.323 6.309 1.00 84.25 85 LEU A CA 1
ATOM 668 C C . LEU A 1 85 ? -4.236 -1.632 7.322 1.00 84.25 85 LEU A C 1
ATOM 670 O O . LEU A 1 85 ? -4.866 -2.690 7.249 1.00 84.25 85 LEU A O 1
ATOM 674 N N . VAL A 1 86 ? -4.456 -0.712 8.252 1.00 86.75 86 VAL A N 1
ATOM 675 C CA . VAL A 1 86 ? -5.501 -0.804 9.267 1.00 86.75 86 VAL A CA 1
ATOM 676 C C . VAL A 1 86 ? -6.669 0.062 8.829 1.00 86.75 86 VAL A C 1
ATOM 678 O O . VAL A 1 86 ? -6.526 1.261 8.587 1.00 86.75 86 VAL A O 1
ATOM 681 N N . LEU A 1 87 ? -7.829 -0.570 8.724 1.00 88.12 87 LEU A N 1
ATOM 682 C CA . LEU A 1 87 ? -9.088 0.062 8.371 1.00 88.12 87 LEU A CA 1
ATOM 683 C C . LEU A 1 87 ? -10.017 0.028 9.576 1.00 88.12 87 LEU A C 1
ATOM 685 O O . LEU A 1 87 ? -10.108 -1.001 10.245 1.00 88.12 87 LEU A O 1
ATOM 689 N N . ARG A 1 88 ? -10.739 1.116 9.823 1.00 88.31 88 ARG A N 1
ATOM 690 C CA . ARG A 1 88 ? -11.870 1.150 10.748 1.00 88.31 88 ARG A CA 1
ATOM 691 C C . ARG A 1 88 ? -13.156 1.033 9.948 1.00 88.31 88 ARG A C 1
ATOM 693 O O . ARG A 1 88 ? -13.409 1.830 9.048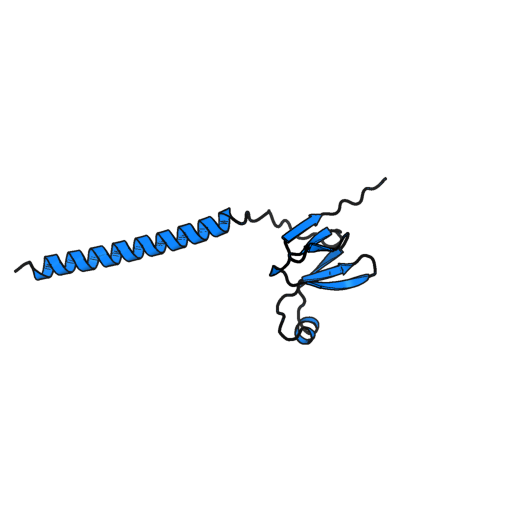 1.00 88.31 88 ARG A O 1
ATOM 700 N N . LEU A 1 89 ? -13.942 0.014 10.250 1.00 88.50 89 LEU A N 1
ATOM 701 C CA . LEU A 1 89 ? -15.247 -0.204 9.642 1.00 88.50 89 LEU A CA 1
ATOM 702 C C . LEU A 1 89 ? -16.314 0.652 10.338 1.00 88.50 89 LEU A C 1
ATOM 704 O O . LEU A 1 89 ? -16.104 1.170 11.435 1.00 88.50 89 LEU A O 1
ATOM 708 N N . SER A 1 90 ? -17.483 0.777 9.710 1.00 82.94 90 SER A N 1
ATOM 709 C CA . SER A 1 90 ? -18.625 1.524 10.257 1.00 82.94 90 SER A CA 1
ATOM 710 C C . SER A 1 90 ? -19.166 0.961 11.576 1.00 82.94 90 SER A C 1
ATOM 712 O O . SER A 1 90 ? -19.825 1.677 12.323 1.00 82.94 90 SER A O 1
ATOM 714 N N . ASP A 1 91 ? -18.876 -0.305 11.871 1.00 86.94 91 ASP A N 1
ATOM 715 C CA . ASP A 1 91 ? -19.230 -1.005 13.108 1.00 86.94 91 ASP A CA 1
ATOM 716 C C . ASP A 1 91 ? -18.130 -0.937 14.182 1.00 86.94 91 ASP A C 1
ATOM 718 O O . ASP A 1 91 ? -18.135 -1.721 15.129 1.00 86.94 91 ASP A O 1
ATOM 722 N N . ASP A 1 92 ? -17.177 -0.017 14.016 1.00 84.56 92 ASP A N 1
ATOM 723 C CA . ASP A 1 92 ? -16.025 0.203 14.891 1.00 84.56 92 ASP A CA 1
ATOM 724 C C . ASP A 1 92 ? -14.997 -0.943 14.924 1.00 84.56 92 ASP A C 1
ATOM 726 O O . ASP A 1 92 ? -13.995 -0.884 15.641 1.00 84.56 92 ASP A O 1
ATOM 730 N N . ARG A 1 93 ? -15.183 -1.991 14.111 1.00 87.88 93 ARG A N 1
ATOM 731 C CA . ARG A 1 93 ? -14.207 -3.079 14.020 1.00 87.88 93 ARG A CA 1
ATOM 732 C C . ARG A 1 93 ? -13.004 -2.656 13.186 1.00 87.88 93 ARG A C 1
ATOM 734 O O . ARG A 1 93 ? -13.124 -1.992 12.156 1.00 87.88 93 ARG A O 1
ATOM 741 N N . LYS A 1 94 ? -11.824 -3.114 13.608 1.00 88.25 94 LYS A N 1
ATOM 742 C CA . LYS A 1 94 ? -10.588 -2.979 12.836 1.00 88.25 94 LYS A CA 1
ATOM 743 C C . LYS A 1 94 ? -10.453 -4.131 11.846 1.00 88.25 94 LYS A C 1
ATOM 745 O O . LYS A 1 94 ? -10.550 -5.297 12.227 1.00 88.25 94 LYS A O 1
ATOM 750 N N . ALA A 1 95 ? -10.177 -3.807 10.590 1.00 87.06 95 ALA A N 1
ATOM 751 C CA . ALA A 1 95 ? -9.786 -4.768 9.571 1.00 87.06 95 ALA A CA 1
ATOM 752 C C . ALA A 1 95 ? -8.321 -4.546 9.185 1.00 87.06 95 ALA A C 1
ATOM 754 O O . ALA A 1 95 ? -7.892 -3.420 8.936 1.00 87.06 95 ALA A O 1
ATOM 755 N N . TYR A 1 96 ? -7.563 -5.638 9.119 1.00 86.06 96 TYR A N 1
ATOM 756 C CA . TYR A 1 96 ? -6.153 -5.629 8.745 1.00 86.06 96 TYR A CA 1
ATOM 757 C C . TYR A 1 96 ? -6.000 -6.195 7.340 1.00 86.06 96 TYR A C 1
ATOM 759 O O . TYR A 1 96 ? -6.359 -7.341 7.066 1.00 86.06 96 TYR A O 1
ATOM 767 N N . VAL A 1 97 ? -5.476 -5.376 6.437 1.00 84.06 97 VAL A N 1
ATOM 768 C CA . VAL A 1 97 ? -5.428 -5.673 5.008 1.00 84.06 97 VAL A CA 1
ATOM 769 C C . VAL A 1 97 ? -3.999 -5.534 4.508 1.00 84.06 97 VAL A C 1
ATOM 771 O O . VAL A 1 97 ? -3.324 -4.543 4.767 1.00 84.06 97 VAL A O 1
ATOM 774 N N . ARG A 1 98 ? -3.513 -6.504 3.731 1.00 83.31 98 ARG A N 1
ATOM 775 C CA . ARG A 1 98 ? -2.235 -6.338 3.025 1.00 83.31 98 ARG A CA 1
ATOM 776 C C . ARG A 1 98 ? -2.390 -5.273 1.943 1.00 83.31 98 ARG A C 1
ATOM 778 O O . ARG A 1 98 ? -3.224 -5.432 1.056 1.00 83.31 98 ARG A O 1
ATOM 785 N N . GLN A 1 99 ? -1.536 -4.250 1.954 1.00 79.31 99 GLN A N 1
ATOM 786 C CA . GLN A 1 99 ? -1.555 -3.187 0.939 1.00 79.31 99 GLN A CA 1
ATOM 787 C C . GLN A 1 99 ? -1.471 -3.739 -0.494 1.00 79.31 99 GLN A C 1
ATOM 789 O O . GLN A 1 99 ? -2.187 -3.277 -1.374 1.00 79.31 99 GLN A O 1
ATOM 794 N N . ALA A 1 100 ? -0.687 -4.802 -0.709 1.00 79.12 100 ALA A N 1
ATOM 795 C CA . ALA A 1 100 ? -0.565 -5.482 -2.002 1.00 79.12 100 ALA A CA 1
ATOM 796 C C . ALA A 1 100 ? -1.881 -6.090 -2.533 1.00 79.12 100 ALA A C 1
ATOM 798 O O . ALA A 1 100 ? -1.983 -6.396 -3.718 1.00 79.12 100 ALA A O 1
ATOM 799 N N . CYS A 1 101 ? -2.878 -6.299 -1.669 1.00 81.81 101 CYS A N 1
ATOM 800 C CA . CYS A 1 101 ? -4.173 -6.845 -2.060 1.00 81.81 101 CYS A CA 1
ATOM 801 C C . CYS A 1 101 ? -5.173 -5.761 -2.475 1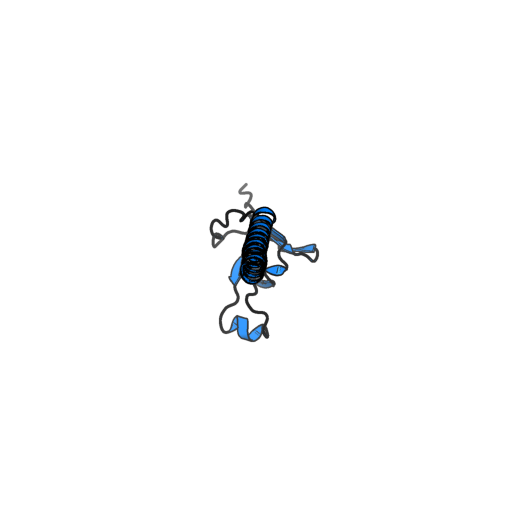.00 81.81 101 CYS A C 1
ATOM 803 O O . CYS A 1 101 ? -6.198 -6.113 -3.057 1.00 81.81 101 CYS A O 1
ATOM 805 N N . ILE A 1 102 ? -4.901 -4.482 -2.211 1.00 83.38 102 ILE A N 1
ATOM 806 C CA . ILE A 1 102 ? -5.809 -3.374 -2.522 1.00 83.38 102 ILE A CA 1
ATOM 807 C C . ILE A 1 102 ? -5.736 -3.064 -4.018 1.00 83.38 102 ILE A C 1
ATOM 809 O O . ILE A 1 102 ? -4.653 -2.910 -4.580 1.00 83.38 102 ILE A O 1
ATOM 813 N N . ARG A 1 103 ? -6.898 -2.996 -4.673 1.00 84.19 103 ARG A N 1
ATOM 814 C CA . ARG A 1 103 ? -7.018 -2.683 -6.106 1.00 84.19 103 ARG A CA 1
ATOM 815 C C . ARG A 1 103 ? -7.544 -1.286 -6.357 1.00 84.19 103 ARG A C 1
ATOM 817 O O . ARG A 1 103 ? -7.060 -0.627 -7.269 1.00 84.19 103 ARG A O 1
ATOM 824 N N . CYS A 1 104 ? -8.500 -0.836 -5.554 1.00 81.00 104 CYS A N 1
ATOM 825 C CA . CYS A 1 104 ? -8.991 0.531 -5.623 1.00 81.00 104 CYS A CA 1
ATOM 826 C C . CYS A 1 104 ? -9.360 1.056 -4.238 1.00 81.00 104 CYS A C 1
ATOM 828 O O . CYS A 1 104 ? -9.806 0.304 -3.371 1.00 81.00 104 CYS A O 1
ATOM 830 N N . VAL A 1 105 ? -9.176 2.362 -4.073 1.00 84.31 105 VAL A N 1
ATOM 831 C CA . VAL A 1 105 ? -9.631 3.155 -2.934 1.00 84.31 105 VAL A CA 1
ATOM 832 C C . VAL A 1 105 ? -10.394 4.326 -3.530 1.00 84.31 105 VAL A C 1
ATOM 834 O O . VAL A 1 105 ? -9.852 5.046 -4.367 1.00 84.31 105 VAL A O 1
ATOM 837 N N . ILE A 1 106 ? -11.657 4.476 -3.158 1.00 83.56 106 ILE A N 1
ATOM 838 C CA . ILE A 1 106 ? -12.545 5.516 -3.673 1.00 83.56 106 ILE A CA 1
ATOM 839 C C . ILE A 1 106 ? -13.031 6.316 -2.472 1.00 83.56 106 ILE A C 1
ATOM 841 O O . ILE A 1 106 ? -13.509 5.729 -1.509 1.00 83.56 106 ILE A O 1
ATOM 845 N N . GLU A 1 107 ? -12.896 7.640 -2.500 1.00 83.25 107 GLU A N 1
ATOM 846 C CA . GLU A 1 107 ? -13.456 8.492 -1.449 1.00 83.25 107 GLU A CA 1
ATOM 847 C C . GLU A 1 107 ? -14.987 8.405 -1.485 1.00 83.25 107 GLU A C 1
ATOM 849 O O . GLU A 1 107 ? -15.627 8.743 -2.487 1.00 83.25 107 GLU A O 1
ATOM 854 N N . SER A 1 108 ? -15.579 7.927 -0.394 1.00 76.00 108 SER A N 1
ATOM 855 C CA . SER A 1 108 ? -17.024 7.844 -0.235 1.00 76.00 108 SER A CA 1
ATOM 856 C C . SER A 1 108 ? -17.515 9.230 0.162 1.00 76.00 108 SER A C 1
ATOM 858 O O . SER A 1 108 ? -17.443 9.615 1.330 1.00 76.00 108 SER A O 1
ATOM 860 N N . LYS A 1 109 ? -18.013 10.002 -0.809 1.00 69.75 109 LYS A N 1
ATOM 861 C CA . LYS A 1 109 ? -18.719 11.249 -0.499 1.00 69.75 109 LYS A CA 1
ATOM 862 C C . LYS A 1 109 ? -19.918 10.916 0.383 1.00 69.75 109 LYS A C 1
ATOM 864 O O . LYS A 1 109 ? -20.765 10.109 -0.001 1.00 69.75 109 LYS A O 1
ATOM 869 N N . ILE A 1 110 ? -19.985 11.536 1.556 1.00 60.66 110 ILE A N 1
ATOM 870 C CA . ILE A 1 110 ? -21.231 11.602 2.311 1.00 60.66 110 ILE A CA 1
ATOM 871 C C . ILE A 1 110 ? -22.166 12.445 1.439 1.00 60.66 110 ILE A C 1
ATOM 873 O O . ILE A 1 110 ? -21.884 13.609 1.168 1.00 60.66 110 ILE A O 1
ATOM 877 N N . LEU A 1 111 ? -23.215 11.822 0.903 1.00 52.88 111 LEU A N 1
ATOM 878 C CA . LEU A 1 111 ? -24.375 12.556 0.412 1.00 52.88 111 LEU A CA 1
ATOM 879 C C . LEU A 1 111 ? -25.008 13.194 1.655 1.00 52.88 111 LEU A C 1
ATOM 881 O O . LEU A 1 111 ? -25.698 12.514 2.408 1.00 52.88 111 LEU A O 1
ATOM 885 N N . GLU A 1 112 ? -24.656 14.447 1.931 1.00 49.97 112 GLU A N 1
ATOM 886 C CA . GLU A 1 112 ? -25.478 15.320 2.770 1.00 49.97 112 GLU A CA 1
ATOM 887 C C . GLU A 1 112 ? -26.732 15.662 1.949 1.00 49.97 112 GLU A C 1
ATOM 889 O O . GLU A 1 112 ? -26.622 16.309 0.905 1.00 49.97 112 GLU A O 1
ATOM 894 N N . ASP A 1 113 ? -27.879 15.131 2.383 1.00 40.97 113 ASP A N 1
ATOM 895 C CA . ASP A 1 113 ? -29.235 15.586 2.026 1.00 40.97 113 ASP A CA 1
ATOM 896 C C . ASP A 1 113 ? -29.628 16.778 2.916 1.00 40.97 113 ASP A C 1
ATOM 898 O O . ASP A 1 113 ? -29.355 16.707 4.141 1.00 40.97 113 ASP A O 1
#

pLDDT: mean 73.09, std 14.1, range [40.97, 89.56]

Secondary structure (DSSP, 8-state):
--HHHHHHHHHHHHHHHHHHHHHHHHHHHHHHHHHHS---------TT-EEEEEETTS-EEEEEEEEEE--THHHHHTTT-TTEEEEE-TTS-EEEEEGGGEEEEEE------